Protein AF-A0A9Q2W4L8-F1 (afdb_monomer)

pLDDT: mean 86.03, std 12.2, range [46.0, 97.75]

Secondary structure (DSSP, 8-state):
----PPPPTTT--EEEEEEEEETTTTEEEEEEEEEETTTEEEEEEEEEE-----------

Sequence (60 aa):
MPSSGPRPALIAPRVTLVERFDDEADLQRVSLVLAAPVVGTLYRYEGAFRYEIAPDTERG

Nearest PDB structures (foldseek):
  7u65-assembly1_G  TM=7.775E-01  e=4.499E-01  Escherichia phage T7
  1xmz-assembly1_B  TM=4.212E-01  e=1.064E+00  Anemonia sulcata
  6lof-assembly1_D  TM=3.087E-01  e=1.446E+00  Zoanthus sp.
  5exc-assembly1_C  TM=4.078E-01  e=8.086E+00  Dendronephthya sp. SSAL-2002
  6gp1-asse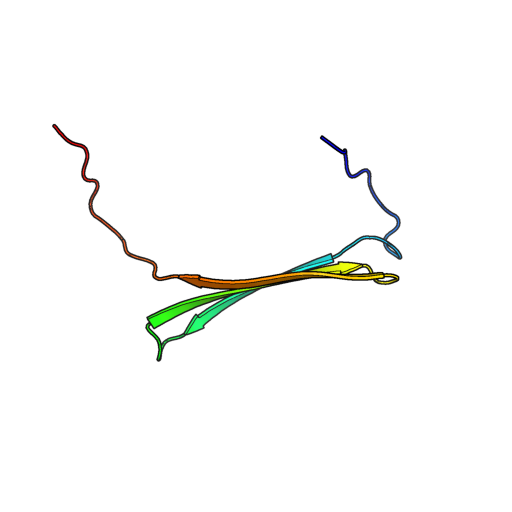mbly1_A  TM=3.162E-01  e=3.216E+00  Lobophyllia hemprichii

Organism: NCBI:txid138532

Solvent-accessible surface area (backbone atoms only — not comparable to full-atom values): 3963 Å² total; per-residue (Å²): 131,89,78,83,68,92,57,62,79,82,64,37,65,45,79,48,78,47,78,45,76,37,84,89,75,65,31,43,34,40,42,39,39,33,34,24,77,85,81,38,75,78,44,77,48,77,50,72,46,73,88,76,92,71,78,85,77,76,77,130

Radius of gyration: 17.81 Å; Cα contacts (8 Å, |Δi|>4): 81; chains: 1; bounding box: 35×34×45 Å

Structure (mmCIF, N/CA/C/O backbone):
data_AF-A0A9Q2W4L8-F1
#
_entry.id   AF-A0A9Q2W4L8-F1
#
loop_
_atom_site.group_PDB
_atom_site.id
_atom_site.type_symbol
_atom_site.label_atom_id
_atom_site.label_alt_id
_atom_site.label_comp_id
_atom_site.label_asym_id
_atom_site.label_entity_id
_atom_site.label_seq_id
_atom_site.pdbx_PDB_ins_code
_atom_site.Cartn_x
_atom_site.Cartn_y
_atom_site.Cartn_z
_atom_site.occupancy
_atom_site.B_iso_or_equiv
_atom_site.auth_seq_id
_atom_site.auth_comp_id
_atom_site.auth_asym_id
_atom_site.auth_atom_id
_atom_site.pdbx_PDB_model_num
ATOM 1 N N . MET A 1 1 ? -11.022 22.226 -0.299 1.00 46.00 1 MET A N 1
ATOM 2 C CA . MET A 1 1 ? -10.283 20.997 0.069 1.00 46.00 1 MET A CA 1
ATOM 3 C C . MET A 1 1 ? -10.751 20.572 1.450 1.00 46.00 1 MET A C 1
ATOM 5 O O . MET A 1 1 ? -10.746 21.435 2.320 1.00 46.00 1 MET A O 1
ATOM 9 N N . PRO A 1 2 ? -11.227 19.336 1.673 1.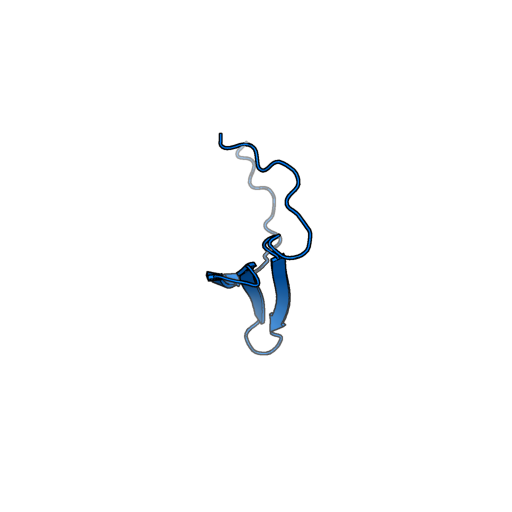00 53.62 2 PRO A N 1
ATOM 10 C CA . PRO A 1 2 ? -11.659 18.934 3.008 1.00 53.62 2 PRO A CA 1
ATOM 11 C C . PRO A 1 2 ? -10.446 18.926 3.948 1.00 53.62 2 PRO A C 1
ATOM 13 O O . PRO A 1 2 ? -9.483 18.196 3.718 1.00 53.62 2 PRO A O 1
ATOM 16 N N . SER A 1 3 ? -10.469 19.772 4.979 1.00 61.16 3 SER A N 1
ATOM 17 C CA . SER A 1 3 ? -9.439 19.780 6.014 1.00 61.16 3 SER A CA 1
ATOM 18 C C . SER A 1 3 ? -9.642 18.567 6.926 1.00 61.16 3 SER A C 1
ATOM 20 O O . SER A 1 3 ? -10.674 18.399 7.573 1.00 61.16 3 SER A O 1
ATOM 22 N N . SER A 1 4 ? -8.653 17.674 6.961 1.00 67.56 4 SER A N 1
ATOM 23 C CA . SER A 1 4 ? -8.616 16.570 7.920 1.00 67.56 4 SER A CA 1
ATOM 24 C C . SER A 1 4 ? -8.145 17.120 9.265 1.00 67.56 4 SER A C 1
ATOM 26 O O . SER A 1 4 ? -6.951 17.098 9.553 1.00 67.56 4 SER A O 1
ATOM 28 N N . GLY A 1 5 ? -9.068 17.624 10.086 1.00 69.44 5 GLY A N 1
ATOM 29 C CA . GLY A 1 5 ? -8.782 17.913 11.492 1.00 69.44 5 GLY A CA 1
ATOM 30 C C . GLY A 1 5 ? -8.270 16.666 12.239 1.00 69.44 5 GLY A C 1
ATOM 31 O O . GLY A 1 5 ? -8.457 15.537 11.764 1.00 69.44 5 GLY A O 1
ATOM 32 N N . PRO A 1 6 ? -7.606 16.833 13.395 1.00 71.94 6 PRO A N 1
ATOM 33 C CA . PRO A 1 6 ? -7.135 15.706 14.191 1.00 71.94 6 PRO A CA 1
ATOM 34 C C . PRO A 1 6 ? -8.317 14.815 14.590 1.00 71.94 6 PRO A C 1
ATOM 36 O O . PRO A 1 6 ? -9.325 15.283 15.118 1.00 71.94 6 PRO A O 1
ATOM 39 N N . ARG A 1 7 ? -8.198 13.517 14.306 1.00 73.50 7 ARG A N 1
ATOM 40 C CA . ARG A 1 7 ? -9.189 12.500 14.670 1.00 73.50 7 ARG A CA 1
ATOM 41 C C . ARG A 1 7 ? -8.739 11.786 15.944 1.00 73.50 7 ARG A C 1
ATOM 43 O O . ARG A 1 7 ? -7.539 11.554 16.098 1.00 73.50 7 ARG A O 1
ATOM 50 N N . PRO A 1 8 ? -9.664 11.389 16.834 1.00 80.88 8 PRO A N 1
ATOM 51 C CA . PRO A 1 8 ? -9.336 10.515 17.952 1.00 80.88 8 PRO A CA 1
ATOM 52 C C . PRO A 1 8 ? -8.584 9.276 17.458 1.00 80.88 8 PRO A C 1
ATOM 54 O O . PRO A 1 8 ? -8.985 8.663 16.467 1.00 80.88 8 PRO A O 1
ATOM 57 N N . ALA A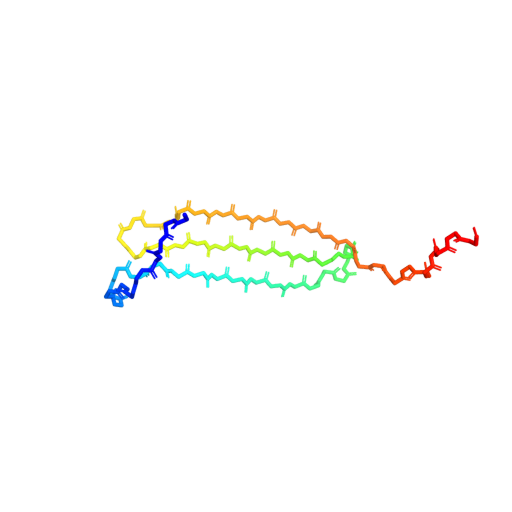 1 9 ? -7.511 8.892 18.152 1.00 77.81 9 ALA A N 1
ATOM 58 C CA . ALA A 1 9 ? -6.610 7.820 17.715 1.00 77.81 9 ALA A CA 1
ATOM 59 C C . ALA A 1 9 ? -7.324 6.479 17.446 1.00 77.81 9 ALA A C 1
ATOM 61 O O . ALA A 1 9 ? -6.867 5.685 16.626 1.00 77.81 9 ALA A O 1
ATOM 62 N N . LEU A 1 10 ? -8.468 6.248 18.100 1.00 81.44 10 LEU A N 1
ATOM 63 C CA . LEU A 1 10 ? -9.294 5.053 17.927 1.00 81.44 10 LEU A CA 1
ATOM 64 C C . LEU A 1 10 ? -9.963 4.967 16.541 1.00 81.44 10 LEU A C 1
ATOM 66 O O . LEU A 1 10 ? -10.234 3.872 16.060 1.00 81.44 10 LEU A O 1
ATOM 70 N N . ILE A 1 11 ? -10.217 6.108 15.892 1.00 87.38 11 ILE A N 1
ATOM 71 C CA . ILE A 1 11 ? -10.902 6.187 14.589 1.00 87.38 11 ILE A CA 1
ATOM 72 C C . ILE A 1 11 ? -10.036 6.811 13.493 1.00 87.38 11 ILE A C 1
ATOM 74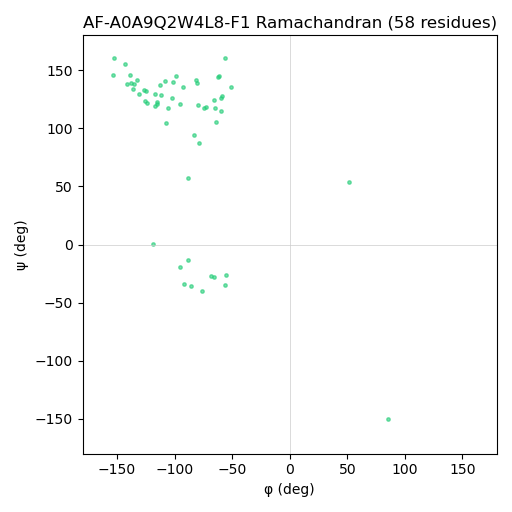 O O . ILE A 1 11 ? -10.483 6.965 12.356 1.00 87.38 11 ILE A O 1
ATOM 78 N N . ALA A 1 12 ? -8.804 7.196 13.823 1.00 89.19 12 ALA A N 1
ATOM 79 C CA . ALA A 1 12 ? -7.873 7.773 12.872 1.00 89.19 12 ALA A CA 1
ATOM 80 C C . ALA A 1 12 ? -7.487 6.732 11.800 1.00 89.19 12 ALA A C 1
ATOM 82 O O . ALA A 1 12 ? -7.004 5.647 12.147 1.00 89.19 12 ALA A O 1
ATOM 83 N N . PRO A 1 13 ? -7.675 7.041 10.503 1.00 92.94 13 PRO A N 1
ATOM 84 C CA . PRO A 1 13 ? -7.147 6.213 9.431 1.00 92.94 13 PRO A CA 1
ATOM 85 C C . PRO A 1 13 ? -5.620 6.148 9.489 1.00 92.94 13 PRO A C 1
ATOM 87 O O . PRO A 1 13 ? -4.959 7.132 9.825 1.00 92.94 13 PRO A O 1
ATOM 90 N N . ARG A 1 14 ? -5.065 4.994 9.129 1.00 93.50 14 ARG A N 1
ATOM 91 C CA . ARG A 1 14 ? -3.631 4.742 9.009 1.00 93.50 14 ARG A CA 1
ATOM 92 C C . ARG A 1 14 ? -3.273 4.503 7.552 1.00 93.50 14 ARG A C 1
ATOM 94 O O . ARG A 1 14 ? -3.979 3.782 6.848 1.00 93.50 14 ARG A O 1
ATOM 101 N N . VAL A 1 15 ? -2.165 5.106 7.139 1.00 96.38 15 VAL A N 1
ATOM 102 C CA . VAL A 1 15 ? -1.519 4.845 5.854 1.00 96.38 15 VAL A CA 1
ATOM 103 C C . VAL A 1 15 ? -0.318 3.947 6.117 1.00 96.38 15 VAL A C 1
ATOM 105 O O . VAL A 1 15 ? 0.532 4.280 6.941 1.00 96.38 15 VAL A O 1
ATOM 108 N N . THR A 1 16 ? -0.250 2.822 5.417 1.00 96.81 16 THR A N 1
ATOM 109 C CA . THR A 1 16 ? 0.917 1.941 5.379 1.00 96.81 16 THR A CA 1
ATOM 110 C C . THR A 1 16 ? 1.455 1.941 3.958 1.00 96.81 16 THR A C 1
ATOM 112 O O . THR A 1 16 ? 0.728 1.594 3.028 1.00 96.81 16 THR A O 1
ATOM 115 N N . LEU A 1 17 ? 2.715 2.343 3.806 1.00 96.75 17 LEU A N 1
ATOM 116 C CA . LEU A 1 17 ? 3.451 2.330 2.549 1.00 96.75 17 LEU A CA 1
ATOM 117 C C . LEU A 1 17 ? 4.608 1.341 2.690 1.00 96.75 17 LEU A C 1
ATOM 119 O O . LEU A 1 17 ? 5.420 1.471 3.603 1.00 96.75 17 LEU A O 1
ATOM 123 N N . VAL A 1 18 ? 4.648 0.347 1.808 1.00 95.94 18 VAL A N 1
ATOM 124 C CA . VAL A 1 18 ? 5.743 -0.618 1.714 1.00 95.94 18 VAL A CA 1
ATOM 125 C C . VAL A 1 18 ? 6.389 -0.461 0.353 1.00 95.94 18 VAL A C 1
ATOM 127 O O . VAL A 1 18 ? 5.743 -0.666 -0.676 1.00 95.94 18 VAL A O 1
ATOM 130 N N . GLU A 1 19 ? 7.668 -0.122 0.374 1.00 94.31 19 GLU A N 1
ATOM 131 C CA . GLU A 1 19 ? 8.515 -0.021 -0.803 1.00 94.31 19 GLU A CA 1
ATOM 132 C C . GLU A 1 19 ? 9.553 -1.135 -0.739 1.00 94.31 19 GLU A C 1
ATOM 134 O O . GLU A 1 19 ? 10.213 -1.324 0.284 1.00 94.31 19 GLU A O 1
ATOM 139 N N . ARG A 1 20 ? 9.669 -1.907 -1.820 1.00 93.31 20 ARG A N 1
ATOM 140 C CA . ARG A 1 20 ? 10.677 -2.959 -1.943 1.00 93.31 20 ARG A CA 1
ATOM 141 C C . ARG A 1 20 ? 11.219 -2.994 -3.357 1.00 93.31 20 ARG A C 1
ATOM 143 O O . ARG A 1 20 ? 10.447 -2.927 -4.311 1.00 93.31 20 ARG A O 1
ATOM 150 N N . PHE A 1 21 ? 12.523 -3.154 -3.476 1.00 91.12 21 PHE A N 1
ATOM 151 C CA . PHE A 1 21 ? 13.122 -3.491 -4.752 1.00 91.12 21 PHE A CA 1
ATOM 152 C C . PHE A 1 21 ? 12.967 -4.996 -4.996 1.00 91.12 21 PHE A C 1
ATOM 154 O O . PHE A 1 21 ? 13.035 -5.795 -4.061 1.00 91.12 21 PHE A O 1
ATOM 161 N N . ASP A 1 22 ? 12.655 -5.370 -6.230 1.00 89.31 22 ASP A N 1
ATOM 162 C CA . ASP A 1 22 ? 12.653 -6.752 -6.689 1.00 89.31 22 ASP A CA 1
ATOM 163 C C . ASP A 1 22 ? 13.849 -6.955 -7.619 1.00 89.31 22 ASP A C 1
ATOM 165 O O . ASP A 1 22 ? 13.814 -6.509 -8.768 1.00 89.31 22 ASP A O 1
ATOM 169 N N . ASP A 1 23 ? 14.883 -7.623 -7.104 1.00 86.75 23 ASP A N 1
ATOM 170 C CA . ASP A 1 23 ? 16.127 -7.892 -7.829 1.00 86.75 23 ASP A CA 1
ATOM 171 C C . ASP A 1 23 ? 15.936 -8.837 -9.028 1.00 86.75 23 ASP A C 1
ATOM 173 O O . ASP A 1 23 ? 16.679 -8.746 -10.001 1.00 86.75 23 ASP A O 1
ATOM 177 N N . GLU A 1 24 ? 14.946 -9.737 -8.996 1.00 91.06 24 GLU A N 1
ATOM 178 C CA . GLU A 1 24 ? 14.693 -10.672 -10.102 1.00 91.06 24 GLU A CA 1
ATOM 179 C C . GLU A 1 24 ? 13.993 -9.977 -11.274 1.00 91.06 24 GLU A C 1
ATOM 181 O O . GLU A 1 24 ? 14.285 -10.248 -12.439 1.00 91.06 24 GLU A O 1
ATOM 186 N N . ALA A 1 25 ? 13.044 -9.090 -10.970 1.00 87.94 25 ALA A N 1
ATOM 187 C CA . ALA A 1 25 ? 12.272 -8.367 -11.977 1.00 87.94 25 ALA A CA 1
ATOM 188 C C . ALA A 1 25 ? 12.933 -7.053 -12.432 1.00 87.94 25 ALA A C 1
ATOM 190 O O . ALA A 1 25 ? 12.491 -6.476 -13.435 1.00 87.94 25 ALA A O 1
ATOM 191 N N . ASP A 1 26 ? 13.943 -6.582 -11.694 1.00 88.62 26 ASP A N 1
ATOM 192 C CA . ASP A 1 26 ? 14.552 -5.256 -11.828 1.00 88.62 26 ASP A CA 1
ATOM 193 C C . ASP A 1 26 ? 13.479 -4.149 -11.792 1.00 88.62 26 ASP A C 1
ATOM 195 O O . ASP A 1 26 ? 13.287 -3.371 -12.732 1.00 88.62 26 ASP A O 1
ATOM 199 N N . LEU A 1 27 ? 12.664 -4.170 -10.729 1.00 91.38 27 LEU A N 1
ATOM 200 C CA . LEU A 1 27 ? 11.531 -3.261 -10.529 1.00 91.38 27 LEU A CA 1
ATOM 201 C C . LEU A 1 27 ? 11.453 -2.776 -9.082 1.00 91.38 27 LEU A C 1
ATOM 203 O O . LEU A 1 27 ? 11.506 -3.567 -8.140 1.00 91.38 27 LEU A O 1
ATOM 207 N N . GLN A 1 28 ? 11.154 -1.491 -8.903 1.00 91.94 28 GLN A N 1
ATOM 208 C CA . GLN A 1 28 ? 10.697 -0.965 -7.625 1.00 91.94 28 GLN A CA 1
ATOM 209 C C . GLN A 1 28 ? 9.211 -1.283 -7.453 1.00 91.94 28 GLN A C 1
ATOM 211 O O . GLN A 1 28 ? 8.380 -0.851 -8.251 1.00 91.94 28 GLN A O 1
ATOM 216 N N . ARG A 1 29 ? 8.857 -2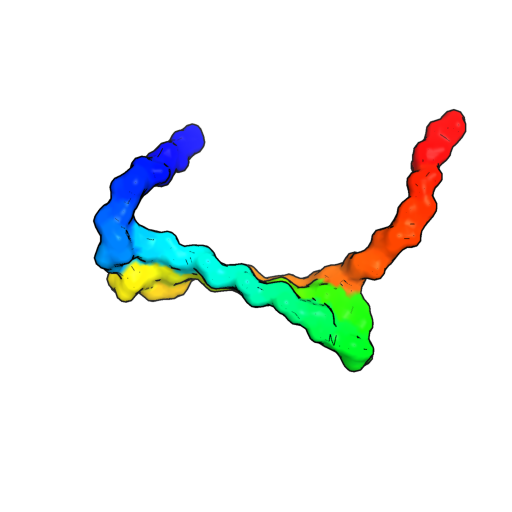.028 -6.404 1.00 93.88 29 ARG A N 1
ATOM 217 C CA . ARG A 1 29 ? 7.474 -2.357 -6.041 1.00 93.88 29 ARG A CA 1
ATOM 218 C C . ARG A 1 29 ? 6.988 -1.483 -4.897 1.00 93.88 29 ARG A C 1
ATOM 220 O O . ARG A 1 29 ? 7.695 -1.262 -3.915 1.00 93.88 29 ARG A O 1
ATOM 227 N N . VAL A 1 30 ? 5.737 -1.054 -5.007 1.00 95.75 30 VAL A N 1
ATOM 228 C CA . VAL A 1 30 ? 5.066 -0.204 -4.028 1.00 95.75 30 VAL A CA 1
ATOM 229 C C . VAL A 1 30 ? 3.703 -0.783 -3.691 1.00 95.75 30 VAL A C 1
ATOM 231 O O . VAL A 1 30 ? 2.895 -1.071 -4.574 1.00 95.75 30 VAL A O 1
ATOM 234 N N . SER A 1 31 ? 3.439 -0.918 -2.397 1.00 96.25 31 SER A N 1
ATOM 235 C CA . SER A 1 31 ? 2.138 -1.289 -1.854 1.00 96.25 31 SER A CA 1
ATOM 236 C C . SER A 1 31 ? 1.688 -0.224 -0.867 1.00 96.25 31 SER A C 1
ATOM 238 O O . SER A 1 31 ? 2.355 0.023 0.138 1.00 96.25 31 SER A O 1
ATOM 240 N N . LEU A 1 32 ? 0.532 0.378 -1.130 1.00 96.88 32 LEU A N 1
ATOM 241 C CA . LEU A 1 32 ? -0.105 1.351 -0.256 1.00 96.88 32 LEU A CA 1
ATOM 242 C C . LEU A 1 32 ? -1.448 0.818 0.234 1.00 96.88 32 LEU A C 1
ATOM 244 O O . LEU A 1 32 ? -2.312 0.421 -0.550 1.00 96.88 32 LEU A O 1
ATOM 248 N N . VAL A 1 33 ? -1.646 0.882 1.547 1.00 97.75 33 VAL A N 1
ATOM 249 C CA . VAL A 1 33 ? -2.913 0.559 2.200 1.00 97.75 33 VAL A CA 1
ATOM 250 C C . VAL A 1 33 ? -3.341 1.737 3.061 1.00 97.75 33 VAL A C 1
ATOM 252 O O . VAL A 1 33 ? -2.618 2.159 3.962 1.00 97.75 33 VAL A O 1
ATOM 255 N N . LEU A 1 34 ? -4.544 2.244 2.807 1.00 96.62 34 LEU A N 1
ATOM 256 C CA . LEU A 1 34 ? -5.236 3.176 3.688 1.00 96.62 34 LEU A CA 1
ATOM 257 C C . LEU A 1 34 ? -6.352 2.415 4.396 1.00 96.62 34 LEU A C 1
ATOM 259 O O . LEU A 1 34 ? -7.289 1.939 3.753 1.00 96.62 34 LEU A O 1
ATOM 263 N N . ALA A 1 35 ? -6.278 2.320 5.718 1.00 96.38 35 ALA A N 1
ATOM 264 C CA . ALA A 1 35 ? -7.267 1.606 6.517 1.00 96.38 35 ALA A CA 1
ATOM 265 C C . ALA A 1 35 ? -7.715 2.425 7.726 1.00 96.38 35 ALA A C 1
ATOM 267 O O . ALA A 1 35 ? -6.909 3.084 8.376 1.00 96.38 35 ALA A O 1
ATOM 268 N N . ALA A 1 36 ? -9.001 2.358 8.057 1.00 94.06 36 ALA A N 1
ATOM 269 C CA . ALA A 1 36 ? -9.542 2.870 9.309 1.00 94.06 36 ALA A CA 1
ATOM 270 C C . ALA A 1 36 ? -9.932 1.692 10.216 1.00 94.06 36 ALA A C 1
ATOM 272 O O . ALA A 1 36 ? -10.507 0.728 9.714 1.00 94.06 36 ALA A O 1
ATOM 273 N N . PRO A 1 37 ? -9.695 1.755 11.540 1.00 90.75 37 PRO A N 1
ATOM 274 C CA . PRO A 1 37 ? -9.946 0.620 12.437 1.00 90.75 37 PRO A CA 1
ATOM 275 C C . PRO A 1 37 ? -11.384 0.081 12.402 1.00 90.75 37 PRO A C 1
ATOM 277 O O . PRO A 1 37 ? -11.590 -1.118 12.527 1.00 90.75 37 PRO A O 1
ATOM 280 N N . VAL A 1 38 ? -12.369 0.966 12.218 1.00 90.25 38 VAL A N 1
ATOM 281 C CA . VAL A 1 38 ? -13.802 0.619 12.266 1.00 90.25 38 VAL A CA 1
ATOM 282 C C . VAL A 1 38 ? -14.369 0.266 10.888 1.00 90.25 38 VAL A C 1
ATOM 284 O O . VAL A 1 38 ? -15.254 -0.573 10.781 1.00 90.25 38 VAL A O 1
ATOM 287 N N . VAL A 1 39 ? -13.874 0.912 9.829 1.00 91.69 39 VAL A N 1
ATOM 288 C CA . VAL A 1 39 ? -14.419 0.779 8.463 1.00 91.69 39 VAL A CA 1
ATOM 289 C C . VAL A 1 39 ? -13.651 -0.271 7.647 1.00 91.69 39 VAL A C 1
ATOM 291 O O . VAL A 1 39 ? -14.161 -0.779 6.655 1.00 91.69 39 VAL A O 1
ATOM 294 N N . GLY A 1 40 ? -12.430 -0.621 8.061 1.00 93.00 40 GLY A N 1
ATOM 295 C CA . GLY A 1 40 ? -11.536 -1.505 7.316 1.00 93.00 40 GLY A CA 1
ATOM 296 C C . GLY A 1 40 ? -10.706 -0.754 6.272 1.00 93.00 40 GLY A C 1
ATOM 297 O O . GLY A 1 40 ? -10.346 0.412 6.460 1.00 93.00 40 GLY A O 1
ATOM 298 N N . THR A 1 41 ? -10.347 -1.427 5.178 1.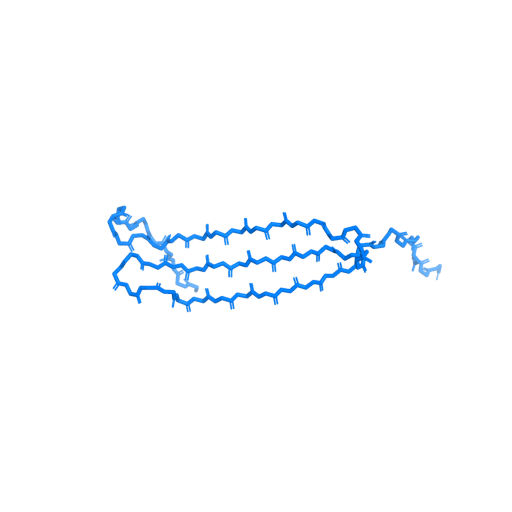00 96.50 41 THR A N 1
ATOM 299 C CA . THR A 1 41 ? -9.553 -0.831 4.092 1.00 96.50 41 THR A CA 1
ATOM 300 C C . THR A 1 41 ? -10.400 0.147 3.284 1.00 96.50 41 THR A C 1
ATOM 302 O O . THR A 1 41 ? -11.375 -0.241 2.652 1.00 96.50 41 THR A O 1
ATOM 305 N N . LEU A 1 42 ? -9.993 1.413 3.277 1.00 95.19 42 LEU A N 1
ATOM 306 C CA . LEU A 1 42 ? -10.630 2.472 2.496 1.00 95.19 42 LEU A CA 1
ATOM 307 C C . LEU A 1 42 ? -10.074 2.528 1.075 1.00 95.19 42 LEU A C 1
ATOM 309 O O . LEU A 1 42 ? -10.794 2.844 0.134 1.00 95.19 42 LEU A O 1
ATOM 313 N N . TYR A 1 43 ? -8.778 2.255 0.931 1.00 96.56 43 TYR A N 1
ATOM 314 C CA . TYR A 1 43 ? -8.101 2.288 -0.354 1.00 96.56 43 TYR A CA 1
ATOM 315 C C . TYR A 1 43 ? -6.894 1.356 -0.356 1.00 96.56 43 TYR A C 1
ATOM 317 O O . TYR A 1 43 ? -6.210 1.189 0.660 1.00 96.56 43 TYR A O 1
ATOM 325 N N . ARG A 1 44 ? -6.636 0.767 -1.521 1.00 96.12 44 ARG A N 1
ATOM 326 C CA . ARG A 1 44 ? -5.459 -0.047 -1.791 1.00 96.12 44 ARG A CA 1
ATOM 327 C C . ARG A 1 44 ? -4.892 0.345 -3.136 1.00 96.12 44 ARG A C 1
ATOM 329 O O . ARG A 1 44 ? -5.639 0.516 -4.096 1.00 96.12 44 ARG A O 1
ATOM 336 N N . TYR A 1 45 ? -3.576 0.435 -3.183 1.00 95.88 45 TYR A N 1
ATOM 337 C CA . TYR A 1 45 ? -2.842 0.603 -4.416 1.00 95.88 45 TYR A CA 1
ATOM 338 C C . TYR A 1 45 ? -1.637 -0.323 -4.424 1.00 95.88 45 TYR A C 1
ATOM 340 O O . TYR A 1 45 ? -0.899 -0.404 -3.443 1.00 95.88 45 TYR A O 1
ATOM 348 N N . GLU A 1 46 ? -1.450 -0.996 -5.548 1.00 94.94 46 GLU A N 1
ATOM 349 C CA . GLU A 1 46 ? -0.282 -1.810 -5.837 1.00 94.94 46 GLU A CA 1
ATOM 350 C C . GLU A 1 46 ? 0.282 -1.331 -7.168 1.00 94.94 46 GLU A C 1
ATOM 352 O O . GLU A 1 46 ? -0.458 -1.123 -8.131 1.00 94.94 46 GLU A O 1
ATOM 357 N N . GLY A 1 47 ? 1.591 -1.120 -7.208 1.00 93.56 47 GLY A N 1
ATOM 358 C CA . GLY A 1 47 ? 2.269 -0.633 -8.395 1.00 93.56 47 GLY A CA 1
ATOM 359 C C . GLY A 1 47 ? 3.714 -1.092 -8.446 1.00 93.56 47 GLY A C 1
ATOM 360 O O . GLY A 1 47 ? 4.312 -1.469 -7.436 1.00 93.56 47 GLY A O 1
ATOM 361 N N . ALA A 1 48 ? 4.276 -1.043 -9.646 1.00 94.00 48 ALA A N 1
ATOM 362 C CA . ALA A 1 48 ? 5.695 -1.233 -9.866 1.00 94.00 48 ALA A CA 1
ATOM 363 C C . ALA A 1 48 ? 6.192 -0.220 -10.896 1.00 94.00 48 ALA A C 1
ATOM 365 O O . ALA A 1 48 ? 5.458 0.133 -11.819 1.00 94.00 48 ALA A O 1
ATOM 366 N N . PHE A 1 49 ? 7.427 0.242 -10.743 1.00 90.31 49 PHE A N 1
ATOM 367 C CA . PHE A 1 49 ? 8.074 1.135 -11.695 1.00 90.31 49 PHE A CA 1
ATOM 368 C C . PHE A 1 49 ? 9.557 0.799 -11.834 1.00 90.31 49 PHE A C 1
ATOM 370 O O . PHE A 1 49 ? 10.165 0.229 -10.929 1.00 90.31 49 PHE A O 1
ATOM 377 N N . ARG A 1 50 ? 10.139 1.160 -12.980 1.00 87.38 50 ARG A N 1
ATOM 378 C CA . ARG A 1 50 ? 11.594 1.185 -13.153 1.00 87.38 50 ARG A CA 1
ATOM 379 C C . ARG A 1 50 ? 12.108 2.572 -12.835 1.00 87.38 50 ARG A C 1
ATOM 381 O O . ARG A 1 50 ? 11.512 3.559 -13.260 1.00 87.38 50 ARG A O 1
ATOM 388 N N . TYR A 1 51 ? 13.197 2.621 -12.084 1.00 80.00 51 TYR A N 1
ATOM 38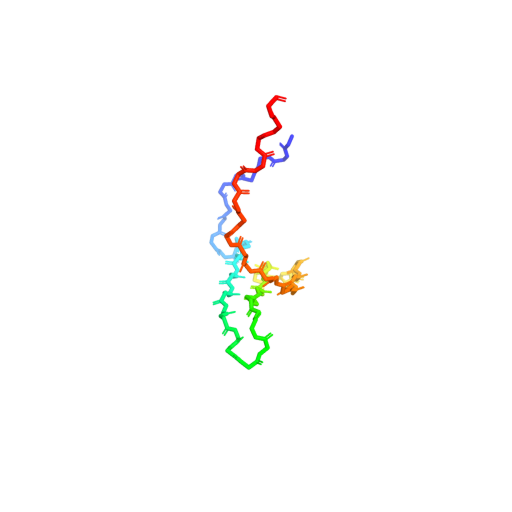9 C CA . TYR A 1 51 ? 13.954 3.842 -11.885 1.00 80.00 51 TYR A CA 1
ATOM 390 C C . TYR A 1 51 ? 15.095 3.861 -12.899 1.00 80.00 51 TYR A C 1
ATOM 392 O O . TYR A 1 51 ? 15.918 2.952 -12.916 1.00 80.00 51 TYR A O 1
ATOM 400 N N . GLU A 1 52 ? 15.132 4.886 -13.742 1.00 80.75 52 GLU A N 1
ATOM 401 C CA . GLU A 1 52 ? 16.238 5.136 -14.660 1.00 80.75 52 GLU A CA 1
ATOM 402 C C . GLU A 1 52 ? 16.753 6.552 -14.413 1.00 80.75 52 GLU A C 1
ATOM 404 O O . GLU A 1 52 ? 15.973 7.504 -14.333 1.00 80.75 52 GLU A O 1
ATOM 409 N N . ILE A 1 53 ? 18.072 6.696 -14.288 1.00 80.69 53 ILE A N 1
ATOM 410 C CA . ILE A 1 53 ? 18.719 8.007 -14.305 1.00 80.69 53 ILE A CA 1
ATOM 411 C C . ILE A 1 53 ? 18.900 8.380 -15.776 1.00 80.69 53 ILE A C 1
ATOM 413 O O . ILE A 1 53 ? 19.869 7.967 -16.410 1.00 80.69 53 ILE A O 1
ATOM 417 N N . ALA A 1 54 ? 17.948 9.132 -16.322 1.00 81.81 54 ALA A N 1
ATOM 418 C CA . ALA A 1 54 ? 18.055 9.662 -17.674 1.00 81.81 54 ALA A CA 1
ATOM 419 C C . ALA A 1 54 ? 18.931 10.932 -17.684 1.00 81.81 54 ALA A C 1
ATOM 421 O O . ALA A 1 54 ? 18.840 11.742 -16.755 1.00 81.81 54 ALA A O 1
ATOM 422 N N . PRO A 1 55 ? 19.774 11.136 -18.712 1.00 84.06 55 PRO A N 1
ATOM 423 C CA . PR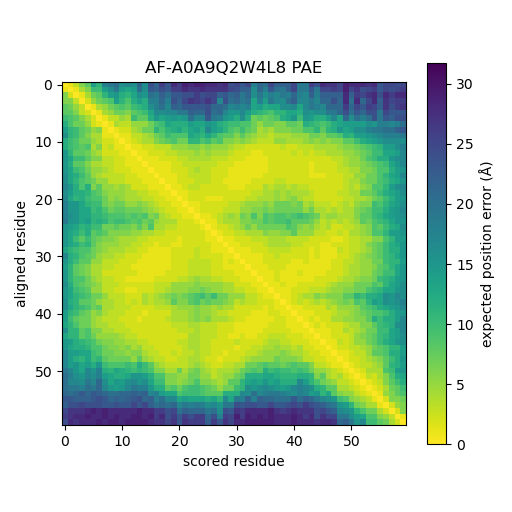O A 1 55 ? 20.457 12.407 -18.901 1.00 84.06 55 PRO A CA 1
ATOM 424 C C . PRO A 1 55 ? 19.430 13.516 -19.145 1.00 84.06 55 PRO A C 1
ATOM 426 O O . PRO A 1 55 ? 18.408 13.293 -19.796 1.00 84.06 55 PRO A O 1
ATOM 429 N N . ASP A 1 56 ? 19.721 14.710 -18.636 1.00 80.75 56 ASP A N 1
ATOM 430 C CA . ASP A 1 56 ? 18.887 15.882 -18.869 1.00 80.75 56 ASP A CA 1
ATOM 431 C C . ASP A 1 56 ? 18.893 16.227 -20.363 1.00 80.75 56 ASP A C 1
ATOM 433 O O . ASP A 1 56 ? 19.892 16.695 -20.913 1.00 80.75 56 ASP A O 1
ATOM 437 N N . THR A 1 57 ? 17.790 15.933 -21.047 1.00 74.94 57 THR A N 1
ATOM 438 C CA . THR A 1 57 ? 17.574 16.350 -22.431 1.00 74.94 57 THR A CA 1
ATOM 439 C C . THR A 1 57 ? 16.927 17.730 -22.449 1.00 74.94 57 THR A C 1
ATOM 441 O O . THR A 1 57 ? 15.843 17.898 -23.016 1.00 74.94 57 THR A O 1
ATOM 444 N N . GLU A 1 58 ? 17.558 18.729 -21.830 1.00 70.44 58 GLU A N 1
ATOM 445 C CA . GLU A 1 58 ? 17.251 20.111 -22.180 1.00 70.44 58 GLU A CA 1
ATOM 446 C C . GLU A 1 58 ? 17.567 20.276 -23.671 1.00 70.44 58 GLU A C 1
ATOM 448 O O . GLU A 1 58 ? 18.697 20.102 -24.135 1.00 70.44 58 GLU A O 1
ATOM 453 N N . ARG A 1 59 ? 16.518 20.530 -24.458 1.00 64.44 59 ARG A N 1
ATOM 454 C CA . ARG A 1 59 ? 16.664 20.997 -25.834 1.00 64.44 59 ARG A CA 1
ATOM 455 C C . ARG A 1 59 ? 17.418 22.323 -25.781 1.00 64.44 59 ARG A C 1
ATOM 457 O O . ARG A 1 59 ? 16.979 23.228 -25.074 1.00 64.44 59 ARG A O 1
ATOM 464 N N . GLY A 1 60 ? 18.513 22.409 -26.534 1.00 52.16 60 GLY A N 1
ATOM 465 C CA . GLY A 1 60 ? 19.146 23.686 -26.869 1.00 52.16 60 GLY A CA 1
ATOM 466 C C . GLY A 1 60 ? 18.214 2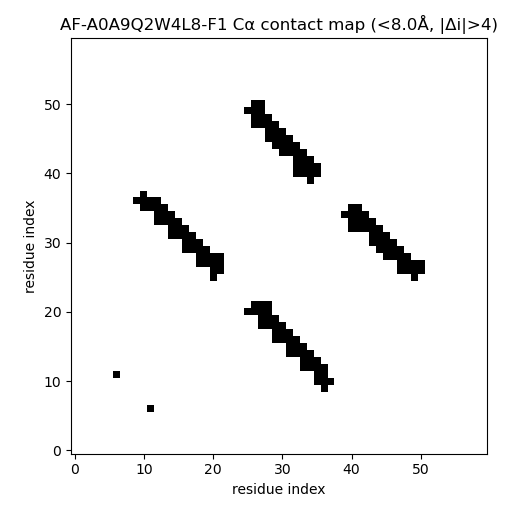4.636 -27.613 1.00 52.16 60 GLY A C 1
ATOM 467 O O . GLY A 1 60 ? 17.174 24.173 -28.146 1.00 52.16 60 GLY A O 1
#

Foldseek 3Di:
DDDPDDDDPQFDKDKDWDWDQDPVVQKIKIWIFIATNVPGTPDIDTDIDHDDDDPDPPDD

InterPro domains:
  IPR025311 Domain of unknown function DUF4166 [PF13761] (7-49)

Mean predicted aligned error: 8.45 Å